Protein AF-D1BYM2-F1 (afdb_monomer_lite)

Secondary structure (DSSP, 8-state):
----PPP-THHHHS---GGGS--TTHHHHSSSPPPHHHHHHHHHHHTGGGGS--HHHHHHHH--TT-THHHHHHHHHTSS-PPP-----

Sequence (89 aa):
MPGAVPFDPENWLRPRGRREFDDESIGILANPAPDIDELAAQLRSHFGFLSGLDADDLAALAAGPTSRQTPITQIQQLGRGTLADTPLW

Structure (mmCIF, N/CA/C/O backbone):
data_AF-D1BYM2-F1
#
_entry.id   AF-D1BYM2-F1
#
loop_
_atom_site.group_PDB
_atom_site.id
_atom_site.type_symbol
_atom_site.label_atom_id
_atom_site.label_alt_id
_atom_site.label_comp_id
_atom_site.label_asym_id
_atom_site.label_entity_id
_atom_site.label_seq_id
_atom_site.pdbx_PDB_ins_code
_atom_site.Cartn_x
_atom_site.Cartn_y
_atom_site.Cartn_z
_atom_site.occupancy
_atom_site.B_iso_or_equiv
_atom_site.auth_seq_id
_atom_site.auth_comp_id
_atom_site.auth_asym_id
_atom_site.auth_atom_id
_atom_site.pdbx_PDB_model_num
ATOM 1 N N . MET A 1 1 ? -24.642 7.245 3.062 1.00 44.28 1 MET A N 1
ATOM 2 C CA . MET A 1 1 ? -23.479 7.202 2.155 1.00 44.28 1 MET A CA 1
ATOM 3 C C . MET A 1 1 ? -23.383 5.803 1.557 1.00 44.28 1 MET A C 1
ATOM 5 O O . MET A 1 1 ? -22.860 4.921 2.230 1.00 44.28 1 MET A O 1
ATOM 9 N N . PRO A 1 2 ? -23.950 5.535 0.371 1.00 43.25 2 PRO A N 1
ATOM 10 C CA . PRO A 1 2 ? -23.650 4.301 -0.342 1.00 43.25 2 PRO A CA 1
ATOM 11 C C . PRO A 1 2 ? -22.285 4.494 -1.019 1.00 43.25 2 PRO A C 1
ATOM 13 O O . PRO A 1 2 ? -22.162 5.372 -1.865 1.00 43.25 2 PRO A O 1
ATOM 16 N N . GLY A 1 3 ? -21.247 3.757 -0.614 1.00 54.69 3 GLY A N 1
ATOM 17 C CA . GLY A 1 3 ? -19.955 3.851 -1.314 1.00 54.69 3 GLY A CA 1
ATOM 18 C C . GLY A 1 3 ? -18.682 3.557 -0.526 1.00 54.69 3 GLY A C 1
ATOM 19 O O . GLY A 1 3 ? -17.608 3.675 -1.104 1.00 54.69 3 GLY A O 1
ATOM 20 N N . ALA A 1 4 ? -18.747 3.182 0.755 1.00 58.81 4 ALA A N 1
ATOM 21 C CA . ALA A 1 4 ? -17.545 2.721 1.448 1.00 58.81 4 ALA A CA 1
ATOM 22 C C . ALA A 1 4 ? -17.129 1.357 0.872 1.00 58.81 4 ALA A C 1
ATOM 24 O O . ALA A 1 4 ? -17.787 0.347 1.126 1.00 58.81 4 ALA A O 1
ATOM 25 N N . VAL A 1 5 ? -16.081 1.347 0.048 1.00 67.12 5 VAL A N 1
ATOM 26 C CA . VAL A 1 5 ? -15.452 0.113 -0.429 1.00 67.12 5 VAL A CA 1
ATOM 27 C C . VAL A 1 5 ? -14.625 -0.449 0.730 1.00 67.12 5 VAL A C 1
ATOM 29 O O . VAL A 1 5 ? -13.850 0.309 1.319 1.00 67.12 5 VAL A O 1
ATOM 32 N N . PRO A 1 6 ? -14.789 -1.734 1.095 1.00 77.12 6 PRO A N 1
ATOM 33 C CA . PRO A 1 6 ? -13.932 -2.369 2.085 1.00 77.12 6 PRO A CA 1
ATOM 34 C C . PRO A 1 6 ? -12.461 -2.229 1.697 1.00 77.12 6 PRO A C 1
ATOM 36 O O . PRO A 1 6 ? -12.115 -2.295 0.516 1.00 77.12 6 PRO A O 1
ATOM 39 N N . PHE A 1 7 ? -11.593 -2.049 2.689 1.00 84.25 7 PHE A N 1
ATOM 40 C CA . PHE A 1 7 ? -10.164 -2.122 2.434 1.00 84.25 7 PHE A CA 1
ATOM 41 C C . PHE A 1 7 ? -9.807 -3.529 1.952 1.00 84.25 7 PHE A C 1
ATOM 43 O O . PHE A 1 7 ? -10.165 -4.522 2.584 1.00 84.25 7 PHE A O 1
ATOM 50 N N . A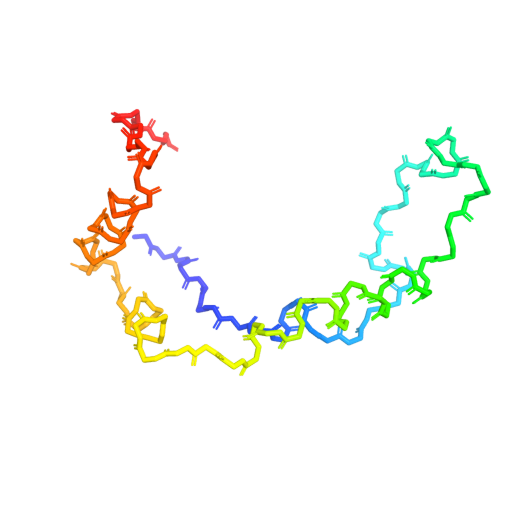SP A 1 8 ? -9.092 -3.587 0.837 1.00 87.75 8 ASP A N 1
ATOM 51 C CA . ASP A 1 8 ? -8.557 -4.811 0.260 1.00 87.75 8 ASP A CA 1
ATOM 52 C C . ASP A 1 8 ? -7.075 -4.562 -0.069 1.00 87.75 8 ASP A C 1
ATOM 54 O O . ASP A 1 8 ? -6.786 -3.712 -0.925 1.00 87.75 8 ASP A O 1
ATOM 58 N N . PRO A 1 9 ? -6.133 -5.251 0.607 1.00 89.31 9 PRO A N 1
ATOM 59 C CA . PRO A 1 9 ? -4.707 -5.146 0.317 1.00 89.31 9 PRO A CA 1
ATOM 60 C C . PRO A 1 9 ? -4.375 -5.431 -1.150 1.00 89.31 9 PRO A C 1
ATOM 62 O O . PRO A 1 9 ? -3.458 -4.816 -1.692 1.00 89.31 9 PRO A O 1
ATOM 65 N N . GLU A 1 10 ? -5.128 -6.305 -1.826 1.00 91.25 10 GLU A N 1
ATOM 66 C CA . GLU A 1 10 ? -4.856 -6.688 -3.214 1.00 91.25 10 GLU A CA 1
ATOM 67 C C . GLU A 1 10 ? -5.084 -5.542 -4.197 1.00 91.25 10 GLU A C 1
ATOM 69 O O . GLU A 1 10 ? -4.480 -5.524 -5.272 1.00 91.25 10 GLU A O 1
ATOM 74 N N . ASN A 1 11 ? -5.846 -4.514 -3.808 1.00 89.00 11 ASN A N 1
ATOM 75 C CA . ASN A 1 11 ? -5.896 -3.278 -4.579 1.00 89.00 11 ASN A CA 1
ATOM 76 C C . ASN A 1 11 ? -4.499 -2.675 -4.751 1.00 89.00 11 ASN A C 1
ATOM 78 O O . ASN A 1 11 ? -4.229 -2.103 -5.802 1.00 89.00 11 ASN A O 1
ATOM 82 N N . TRP A 1 12 ? -3.609 -2.830 -3.770 1.00 89.31 12 TRP A N 1
ATOM 83 C CA . TRP A 1 12 ? -2.250 -2.281 -3.761 1.00 89.31 12 TRP A CA 1
ATOM 84 C C . TRP A 1 12 ? -1.178 -3.325 -4.075 1.00 89.31 12 TRP A C 1
ATOM 86 O O . TRP A 1 12 ? -0.181 -2.997 -4.715 1.00 89.31 12 TRP A O 1
ATOM 96 N N . LEU A 1 13 ? -1.380 -4.566 -3.630 1.00 93.38 13 LEU A N 1
ATOM 97 C CA . LEU A 1 13 ? -0.368 -5.618 -3.662 1.00 93.38 13 LEU A CA 1
ATOM 98 C C . LEU A 1 13 ? -0.434 -6.512 -4.897 1.00 93.38 13 LEU A C 1
ATOM 100 O O . LEU A 1 13 ? 0.530 -7.227 -5.163 1.00 93.38 13 LEU A O 1
ATOM 104 N N . ARG A 1 14 ? -1.504 -6.471 -5.696 1.00 94.12 14 ARG A N 1
ATOM 105 C CA . ARG A 1 14 ? -1.529 -7.272 -6.922 1.00 94.12 14 ARG A CA 1
ATOM 106 C C . ARG A 1 14 ? -0.439 -6.818 -7.902 1.00 94.12 14 ARG A C 1
ATOM 108 O O . ARG A 1 14 ? -0.126 -5.626 -7.978 1.00 94.12 14 ARG A O 1
ATOM 115 N N . PRO A 1 15 ? 0.113 -7.729 -8.721 1.00 91.44 15 PRO A N 1
ATOM 116 C CA . PRO A 1 15 ? 0.937 -7.337 -9.856 1.00 91.44 15 PRO A CA 1
ATOM 117 C C . PRO A 1 15 ? 0.184 -6.352 -10.760 1.00 91.44 15 PRO A C 1
ATOM 119 O O . PRO A 1 15 ? -0.995 -6.558 -11.070 1.00 91.44 15 PRO A O 1
ATOM 122 N N . ARG A 1 16 ? 0.875 -5.294 -11.186 1.00 89.44 16 ARG A N 1
ATOM 123 C CA . ARG A 1 16 ? 0.374 -4.318 -12.154 1.00 89.44 16 ARG A CA 1
ATOM 124 C C . ARG A 1 16 ? 1.337 -4.223 -13.320 1.00 89.44 16 ARG A C 1
ATOM 126 O O . ARG A 1 16 ? 2.547 -4.231 -13.111 1.00 89.44 16 ARG A O 1
ATOM 133 N N . GLY A 1 17 ? 0.794 -4.144 -14.526 1.00 84.75 17 GLY A N 1
ATOM 134 C CA . GLY A 1 17 ? 1.592 -3.907 -15.725 1.00 84.75 17 GLY A CA 1
ATOM 135 C C . GLY A 1 17 ? 1.719 -2.419 -16.033 1.00 84.75 17 GLY A C 1
ATOM 136 O O . GLY A 1 17 ? 0.866 -1.623 -15.644 1.00 84.75 17 GLY A O 1
ATOM 137 N N . ARG A 1 18 ? 2.724 -2.047 -16.830 1.00 84.06 18 ARG A N 1
ATOM 138 C CA . ARG A 1 18 ? 2.960 -0.666 -17.290 1.00 84.06 18 ARG A CA 1
ATOM 139 C C . ARG A 1 18 ? 1.721 0.098 -17.782 1.00 84.06 18 ARG A C 1
ATOM 141 O O . ARG A 1 18 ? 1.630 1.295 -17.566 1.00 84.06 18 ARG A O 1
ATOM 148 N N . ARG A 1 19 ? 0.756 -0.574 -18.425 1.00 85.75 19 ARG A N 1
ATOM 149 C CA . ARG A 1 19 ? -0.477 0.055 -18.956 1.00 85.75 19 ARG A CA 1
ATOM 150 C C . ARG A 1 19 ? -1.441 0.553 -17.873 1.00 85.75 19 ARG A C 1
ATOM 152 O O . ARG A 1 19 ? -2.395 1.246 -18.202 1.00 85.75 19 ARG A O 1
ATOM 159 N N . GLU A 1 20 ? -1.233 0.145 -16.626 1.00 87.81 20 GLU A N 1
ATOM 160 C CA . GLU A 1 20 ? -2.039 0.550 -15.470 1.00 87.81 20 GLU A CA 1
ATOM 161 C C . GLU A 1 20 ? -1.447 1.756 -14.734 1.00 87.81 20 GLU A C 1
ATOM 163 O O . GLU A 1 20 ? -2.059 2.257 -13.792 1.00 87.81 20 GLU A O 1
ATOM 168 N N . PHE A 1 21 ? -0.263 2.208 -15.149 1.00 84.88 21 PHE A N 1
ATOM 169 C CA . PHE A 1 21 ? 0.375 3.410 -14.643 1.00 84.88 21 PHE A CA 1
ATOM 170 C C . PHE A 1 21 ? 0.208 4.519 -15.675 1.00 84.88 21 PHE A C 1
ATOM 172 O O . PHE A 1 21 ? 0.539 4.334 -16.848 1.00 84.88 21 PHE A O 1
ATOM 179 N N . ASP A 1 22 ? -0.311 5.662 -15.231 1.00 84.19 22 ASP A N 1
ATOM 180 C CA . ASP A 1 22 ? -0.160 6.895 -15.991 1.00 84.19 22 ASP A CA 1
ATOM 181 C C . ASP A 1 22 ? 1.301 7.315 -15.863 1.00 84.19 22 ASP A C 1
ATOM 183 O O . ASP A 1 22 ? 1.814 7.467 -14.750 1.00 84.19 22 ASP A O 1
ATOM 187 N N . ASP A 1 23 ? 2.001 7.386 -16.991 1.00 71.94 23 ASP A N 1
ATOM 188 C CA . ASP A 1 23 ? 3.412 7.717 -16.964 1.00 71.94 23 ASP A CA 1
ATOM 189 C C . ASP A 1 23 ? 3.642 9.206 -16.711 1.00 71.94 23 ASP A C 1
ATOM 191 O O . ASP A 1 23 ? 4.761 9.527 -16.334 1.00 71.94 23 ASP A O 1
ATOM 195 N N . GLU A 1 24 ? 2.636 10.086 -16.868 1.00 77.31 24 GLU A N 1
ATOM 196 C CA . GLU A 1 24 ? 2.682 11.548 -16.660 1.00 77.31 24 GLU A CA 1
ATOM 197 C C . GLU A 1 24 ? 4.034 12.206 -17.025 1.00 77.31 24 GLU A C 1
ATOM 199 O O . GLU A 1 24 ? 4.491 13.162 -16.398 1.00 77.31 24 GLU A O 1
ATOM 204 N N . SER A 1 25 ? 4.720 11.705 -18.059 1.00 76.25 25 SER A N 1
ATOM 205 C CA . SER A 1 25 ? 6.088 12.123 -18.412 1.00 76.25 25 SER A CA 1
ATOM 206 C C . SER A 1 25 ? 7.150 11.971 -17.300 1.00 76.25 25 SER A C 1
ATOM 208 O O . SER A 1 25 ? 8.103 12.748 -17.241 1.00 76.25 25 SER A O 1
ATOM 210 N N . ILE A 1 26 ? 7.070 10.940 -16.458 1.00 73.31 26 ILE A N 1
ATOM 211 C CA . ILE A 1 26 ? 8.011 10.629 -15.366 1.00 73.31 26 ILE A CA 1
ATOM 212 C C . ILE A 1 26 ? 9.475 10.572 -15.828 1.00 73.31 26 ILE A C 1
ATOM 214 O O . ILE A 1 26 ? 10.384 10.909 -15.073 1.00 73.31 26 ILE A O 1
ATOM 218 N N . GLY A 1 27 ? 9.718 10.238 -17.100 1.00 69.25 27 GLY A N 1
ATOM 219 C CA . GLY A 1 27 ? 11.050 10.268 -17.715 1.00 69.25 27 GLY A CA 1
ATOM 220 C C . GLY A 1 27 ? 11.654 11.669 -17.899 1.00 69.25 27 GLY A C 1
ATOM 221 O O . GLY A 1 27 ? 12.849 11.780 -18.144 1.00 69.25 27 GLY A O 1
ATOM 222 N N . ILE A 1 28 ? 10.860 12.735 -17.768 1.00 78.56 28 ILE A N 1
ATOM 223 C CA . ILE A 1 28 ? 11.331 14.131 -17.711 1.00 78.56 28 ILE A CA 1
ATOM 224 C C . ILE A 1 28 ? 11.7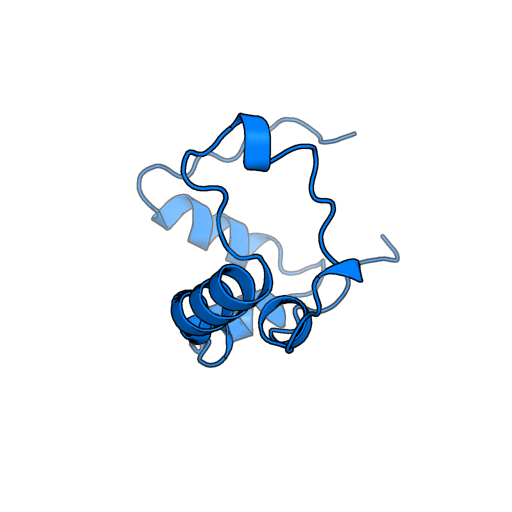14 14.507 -16.268 1.00 78.56 28 ILE A C 1
ATOM 226 O O . ILE A 1 28 ? 12.550 15.383 -16.054 1.00 78.56 28 ILE A O 1
ATOM 230 N N . LEU A 1 29 ? 11.123 13.832 -15.276 1.00 80.75 29 LEU A N 1
ATOM 231 C CA . LEU A 1 29 ? 11.267 14.139 -13.851 1.00 80.75 29 LEU A CA 1
ATOM 232 C C . LEU A 1 29 ? 12.378 13.328 -13.154 1.00 80.75 29 LEU A C 1
ATOM 234 O O . LEU A 1 29 ? 12.791 13.696 -12.056 1.00 80.75 29 LEU A O 1
ATOM 238 N N . ALA A 1 30 ? 12.883 12.257 -13.778 1.00 81.19 30 ALA A N 1
ATOM 239 C CA . ALA A 1 30 ? 13.930 11.387 -13.235 1.00 81.19 30 ALA A CA 1
ATOM 240 C C . ALA A 1 30 ? 14.975 10.991 -14.298 1.00 81.19 30 ALA A C 1
ATOM 242 O O . ALA A 1 30 ? 14.626 10.732 -15.449 1.00 81.19 30 ALA A O 1
ATOM 243 N N . ASN A 1 31 ? 16.259 10.919 -13.911 1.00 81.50 31 ASN A N 1
ATOM 244 C CA . ASN A 1 31 ? 17.358 10.498 -14.790 1.00 81.50 31 ASN A CA 1
ATOM 245 C C . ASN A 1 31 ? 18.312 9.497 -14.086 1.00 81.50 31 ASN A C 1
ATOM 247 O O . ASN A 1 31 ? 18.970 9.892 -13.120 1.00 81.50 31 ASN A O 1
ATOM 251 N N . PRO A 1 32 ? 18.438 8.245 -14.574 1.00 82.25 32 PRO A N 1
ATOM 252 C CA . PRO A 1 32 ? 17.675 7.679 -15.688 1.00 82.25 32 PRO A CA 1
ATOM 253 C C . PRO A 1 32 ? 16.184 7.562 -15.348 1.00 82.25 32 PRO A C 1
ATOM 255 O O . PRO A 1 32 ? 15.806 7.522 -14.176 1.00 82.25 32 PRO A O 1
ATOM 258 N N . ALA A 1 33 ? 15.338 7.515 -16.379 1.00 83.56 33 ALA A N 1
ATOM 259 C CA . ALA A 1 33 ? 13.928 7.201 -16.187 1.00 83.56 33 ALA A CA 1
ATOM 260 C C . ALA A 1 33 ? 13.812 5.812 -15.528 1.00 83.56 33 ALA A C 1
ATOM 262 O O . ALA A 1 33 ? 14.484 4.881 -15.988 1.00 83.56 33 ALA A O 1
ATOM 263 N N . PRO A 1 34 ? 13.003 5.656 -14.468 1.00 84.00 34 PRO A N 1
ATOM 264 C CA . PRO A 1 34 ? 12.839 4.365 -13.819 1.00 84.00 34 PRO A CA 1
ATOM 265 C C . PRO A 1 34 ? 12.139 3.384 -14.760 1.00 84.00 34 PRO A C 1
ATOM 267 O O . PRO A 1 34 ? 11.239 3.756 -15.520 1.00 84.00 34 PRO A O 1
ATOM 270 N N . ASP A 1 35 ? 12.528 2.115 -14.681 1.00 88.56 35 ASP A N 1
ATOM 271 C CA . ASP A 1 35 ? 11.739 1.047 -15.276 1.00 88.56 35 ASP A CA 1
ATOM 272 C C . ASP A 1 35 ? 10.449 0.872 -14.458 1.00 88.56 35 ASP A C 1
ATOM 274 O O . ASP A 1 35 ? 10.484 0.690 -13.240 1.00 88.56 35 ASP A O 1
ATOM 278 N N . ILE A 1 36 ? 9.295 0.994 -15.119 1.00 88.12 36 ILE A N 1
ATOM 279 C CA . ILE A 1 36 ? 7.987 0.974 -14.449 1.00 88.12 36 ILE A CA 1
ATOM 280 C C . ILE A 1 36 ? 7.670 -0.408 -13.879 1.00 88.12 36 ILE A C 1
ATOM 282 O O . ILE A 1 36 ? 7.055 -0.494 -12.817 1.00 88.12 36 ILE A O 1
ATOM 286 N N . ASP A 1 37 ? 8.095 -1.478 -14.548 1.00 89.00 37 ASP A N 1
ATOM 287 C CA . ASP A 1 37 ? 7.835 -2.834 -14.076 1.00 89.00 37 ASP A CA 1
ATOM 288 C C . ASP A 1 37 ? 8.713 -3.138 -12.848 1.00 89.00 37 ASP A C 1
ATOM 290 O O . ASP A 1 37 ? 8.238 -3.723 -11.868 1.00 89.00 37 ASP A O 1
ATOM 294 N N . GLU A 1 38 ? 9.963 -2.658 -12.841 1.00 89.81 38 GLU A N 1
ATOM 295 C CA . GLU A 1 38 ? 10.834 -2.721 -11.664 1.00 89.81 38 GLU A CA 1
ATOM 296 C C . GLU A 1 38 ? 10.275 -1.893 -10.496 1.00 89.81 38 GLU A C 1
ATOM 298 O O . GLU A 1 38 ? 10.163 -2.398 -9.376 1.00 89.81 38 GLU A O 1
ATOM 303 N N . LEU A 1 39 ? 9.860 -0.648 -10.750 1.00 88.06 39 LEU A N 1
ATOM 304 C CA . LEU A 1 39 ? 9.276 0.227 -9.733 1.00 88.06 39 LEU A CA 1
ATOM 305 C C . LEU A 1 39 ? 7.998 -0.379 -9.137 1.00 88.06 39 LEU A C 1
ATOM 307 O O . LEU A 1 39 ? 7.819 -0.366 -7.919 1.00 88.06 39 LEU A O 1
ATOM 311 N N . ALA A 1 40 ? 7.127 -0.959 -9.966 1.00 90.31 40 ALA A N 1
ATOM 312 C CA . ALA A 1 40 ? 5.916 -1.628 -9.502 1.00 90.31 40 ALA A CA 1
ATOM 313 C C . ALA A 1 40 ? 6.242 -2.813 -8.576 1.00 90.31 40 ALA A C 1
ATOM 315 O O . ALA A 1 40 ? 5.610 -2.979 -7.527 1.00 90.31 40 ALA A O 1
ATOM 316 N N . ALA A 1 41 ? 7.255 -3.614 -8.920 1.00 91.62 41 ALA A N 1
ATOM 317 C CA . ALA A 1 41 ? 7.706 -4.724 -8.085 1.00 91.62 41 ALA A CA 1
ATOM 318 C C . ALA A 1 41 ? 8.304 -4.245 -6.751 1.00 91.62 41 ALA A C 1
ATOM 320 O O . ALA A 1 41 ? 8.001 -4.816 -5.697 1.00 91.62 41 ALA A O 1
ATOM 321 N N . GLN A 1 42 ? 9.110 -3.180 -6.779 1.00 92.12 42 GLN A N 1
ATOM 322 C CA . GLN A 1 42 ? 9.700 -2.579 -5.582 1.00 92.12 42 GLN A CA 1
ATOM 323 C C . GLN A 1 42 ? 8.627 -2.007 -4.651 1.00 92.12 42 GLN A C 1
ATOM 325 O O . GLN A 1 42 ? 8.649 -2.296 -3.455 1.00 92.12 42 GLN A O 1
ATOM 330 N N . LEU A 1 43 ? 7.652 -1.264 -5.187 1.00 90.69 43 LEU A N 1
ATOM 331 C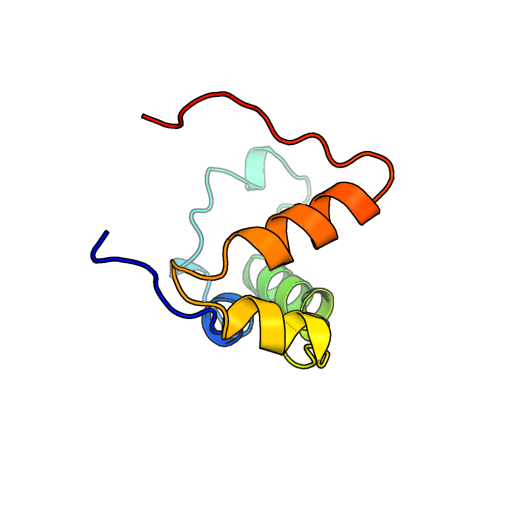 CA .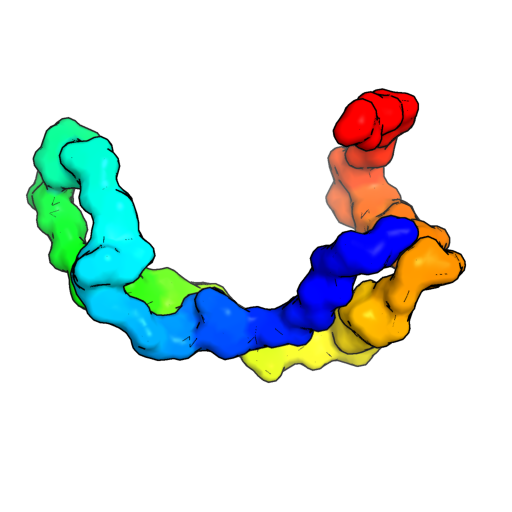 LEU A 1 43 ? 6.528 -0.729 -4.414 1.00 90.69 43 LEU A CA 1
ATOM 332 C C . LEU A 1 43 ? 5.729 -1.854 -3.754 1.00 90.69 43 LEU A C 1
ATOM 334 O O . LEU A 1 43 ? 5.486 -1.801 -2.549 1.00 90.69 43 LEU A O 1
ATOM 338 N N . ARG A 1 44 ? 5.395 -2.916 -4.499 1.00 94.12 44 ARG A N 1
ATOM 339 C CA . ARG A 1 44 ? 4.707 -4.088 -3.938 1.00 94.12 44 ARG A CA 1
ATOM 340 C C . ARG A 1 44 ? 5.485 -4.701 -2.776 1.00 94.12 44 ARG A C 1
ATOM 342 O O . ARG A 1 44 ? 4.901 -5.028 -1.748 1.00 94.12 44 ARG A O 1
ATOM 349 N N . SER A 1 45 ? 6.797 -4.867 -2.937 1.00 93.62 45 SER A N 1
ATOM 350 C CA . SER A 1 45 ? 7.650 -5.419 -1.884 1.00 93.62 45 SER A CA 1
ATOM 351 C C . SER A 1 45 ? 7.717 -4.499 -0.666 1.00 93.62 45 SER A C 1
ATOM 353 O O . SER A 1 45 ? 7.647 -4.980 0.462 1.00 93.62 45 SER A O 1
ATOM 355 N N . HIS A 1 46 ? 7.855 -3.191 -0.878 1.00 95.06 46 HIS A N 1
ATOM 356 C CA . HIS A 1 46 ? 7.993 -2.209 0.194 1.00 95.06 46 HIS A CA 1
ATOM 357 C C . HIS A 1 46 ? 6.712 -2.088 1.027 1.00 95.06 46 HIS A C 1
ATOM 359 O O . HIS A 1 46 ? 6.765 -2.046 2.253 1.00 95.06 46 HIS A O 1
ATOM 365 N N . PHE A 1 47 ? 5.554 -2.111 0.367 1.00 94.56 47 PHE A N 1
ATOM 366 C CA . PHE A 1 47 ? 4.243 -2.039 1.011 1.00 94.56 47 PHE A CA 1
ATOM 367 C C . PHE A 1 47 ? 3.664 -3.410 1.387 1.00 94.56 47 PHE A C 1
ATOM 369 O O . PHE A 1 47 ? 2.508 -3.494 1.795 1.00 94.56 47 PHE A O 1
ATOM 376 N N . GLY A 1 48 ? 4.456 -4.487 1.320 1.00 93.75 48 GLY A N 1
ATOM 377 C CA . GLY A 1 48 ? 4.002 -5.847 1.634 1.00 93.75 48 GLY A CA 1
ATOM 378 C C . GLY A 1 48 ? 3.405 -6.008 3.039 1.00 93.75 48 GLY A C 1
ATOM 379 O O . GLY A 1 48 ? 2.578 -6.894 3.253 1.00 93.75 48 GLY A O 1
ATOM 380 N N . PHE A 1 49 ? 3.746 -5.116 3.978 1.00 92.56 49 PHE A N 1
ATOM 381 C CA . PHE A 1 49 ? 3.168 -5.083 5.325 1.00 92.56 49 PHE A CA 1
ATOM 382 C C . PHE A 1 49 ? 1.641 -4.898 5.333 1.00 92.56 49 PHE A C 1
ATOM 384 O O . PHE A 1 49 ? 0.994 -5.333 6.278 1.00 92.56 49 PHE A O 1
ATOM 391 N N . LEU A 1 50 ? 1.045 -4.338 4.271 1.00 92.38 50 LEU A N 1
ATOM 392 C CA . LEU A 1 50 ? -0.411 -4.192 4.143 1.00 92.38 50 LEU A CA 1
ATOM 393 C C . LEU A 1 50 ? -1.159 -5.538 4.138 1.00 92.38 50 LEU A C 1
ATOM 395 O O . LEU A 1 50 ? -2.362 -5.567 4.375 1.00 92.38 50 LEU A O 1
ATOM 399 N N . SER A 1 51 ? -0.462 -6.651 3.879 1.00 91.69 51 SER A N 1
ATOM 400 C CA . SER A 1 51 ? -1.021 -8.008 3.986 1.00 91.69 51 SER A CA 1
ATOM 401 C C . SER A 1 51 ? -1.080 -8.543 5.424 1.00 91.69 51 SER A C 1
ATOM 403 O O . SER A 1 51 ? -1.777 -9.520 5.685 1.00 91.69 51 SER A O 1
ATOM 405 N N . GLY A 1 52 ? -0.354 -7.919 6.356 1.00 91.06 52 GLY A N 1
ATOM 406 C CA . GLY A 1 52 ? -0.190 -8.363 7.739 1.00 91.06 52 GLY A CA 1
ATOM 407 C C . GLY A 1 52 ? -0.733 -7.356 8.746 1.00 91.06 52 GLY A C 1
ATOM 408 O O . GLY A 1 52 ? -0.017 -7.000 9.677 1.00 91.06 52 GLY A O 1
ATOM 409 N N . LEU A 1 53 ? -1.962 -6.884 8.531 1.00 88.38 53 LEU A N 1
ATOM 410 C CA . LEU A 1 53 ? -2.638 -5.958 9.441 1.00 88.38 53 LEU A CA 1
ATOM 411 C C . LEU A 1 53 ? -2.814 -6.571 10.831 1.00 88.38 53 LEU A C 1
ATOM 413 O O . LEU A 1 53 ? -3.164 -7.749 10.959 1.00 88.38 53 LEU A O 1
ATOM 417 N N . ASP A 1 54 ? -2.587 -5.764 11.863 1.00 87.50 54 ASP A N 1
ATOM 418 C CA . ASP A 1 54 ? -2.766 -6.207 13.239 1.00 87.50 54 ASP A CA 1
ATOM 419 C C . ASP A 1 54 ? -4.245 -6.171 13.676 1.00 87.50 54 ASP A C 1
ATOM 421 O O . ASP A 1 54 ? -5.160 -5.864 12.906 1.00 87.50 54 ASP A O 1
ATOM 425 N N . ALA A 1 55 ? -4.513 -6.561 14.924 1.00 84.19 55 ALA A N 1
ATOM 426 C CA . ALA A 1 55 ? -5.878 -6.623 15.440 1.00 84.19 55 ALA A CA 1
ATOM 427 C C . ALA A 1 55 ? -6.557 -5.243 15.511 1.00 84.19 55 ALA A C 1
ATOM 429 O O . ALA A 1 55 ? -7.774 -5.164 15.322 1.00 84.19 55 ALA A O 1
ATOM 430 N N . ASP A 1 56 ? -5.793 -4.179 15.759 1.00 81.12 56 ASP A N 1
ATOM 431 C CA . ASP A 1 56 ? -6.318 -2.819 15.873 1.00 81.12 56 ASP A CA 1
ATOM 432 C C . ASP A 1 56 ? -6.638 -2.251 14.483 1.00 81.12 56 ASP A C 1
ATOM 434 O O . ASP A 1 56 ? -7.689 -1.625 14.297 1.00 81.12 56 ASP A O 1
ATOM 438 N N . ASP A 1 57 ? -5.796 -2.545 13.489 1.00 83.81 57 ASP A N 1
ATOM 439 C CA . ASP A 1 57 ? -6.037 -2.237 12.078 1.00 83.81 57 ASP A CA 1
ATOM 440 C C . ASP A 1 57 ? -7.302 -2.940 11.568 1.00 83.81 57 ASP A C 1
ATOM 442 O O . ASP A 1 57 ? -8.202 -2.315 11.000 1.00 83.81 57 ASP A O 1
ATOM 446 N N . LEU A 1 58 ? -7.424 -4.249 11.813 1.00 82.31 58 LEU A N 1
ATOM 447 C CA . LEU A 1 58 ? -8.595 -5.028 11.403 1.00 82.31 58 LEU A CA 1
ATOM 448 C C . LEU A 1 58 ? -9.879 -4.539 12.087 1.00 82.31 58 LEU A C 1
ATOM 450 O O . LEU A 1 58 ? -10.936 -4.489 11.451 1.00 82.31 58 LEU A O 1
ATOM 454 N N . ALA A 1 59 ? -9.800 -4.133 13.357 1.00 78.62 59 ALA A N 1
ATOM 455 C CA . ALA A 1 59 ? -10.927 -3.542 14.072 1.00 78.62 59 ALA A CA 1
ATOM 456 C C . ALA A 1 59 ? -11.349 -2.192 13.467 1.00 78.62 59 ALA A C 1
ATOM 458 O O . ALA A 1 59 ? -12.548 -1.924 13.353 1.00 78.62 59 ALA A O 1
ATOM 459 N N . ALA A 1 60 ? -10.391 -1.369 13.029 1.00 76.94 60 ALA A N 1
ATOM 460 C CA . ALA A 1 60 ? -10.659 -0.107 12.342 1.00 76.94 60 ALA A CA 1
ATOM 461 C C . ALA A 1 60 ? -11.271 -0.311 10.943 1.00 76.94 60 ALA A C 1
ATOM 463 O O . ALA A 1 60 ? -12.103 0.488 10.515 1.00 76.94 60 ALA A O 1
ATOM 464 N N . LEU A 1 61 ? -10.925 -1.398 10.248 1.00 77.38 61 LEU A N 1
ATOM 465 C CA . LEU A 1 61 ? -11.509 -1.750 8.948 1.00 77.38 61 LEU A CA 1
ATOM 466 C C . LEU A 1 61 ? -12.909 -2.367 9.050 1.00 77.38 61 LEU A C 1
ATOM 468 O O . LEU A 1 61 ? -13.763 -2.119 8.199 1.00 77.38 61 LEU A O 1
ATOM 472 N N . ALA A 1 62 ? -13.165 -3.161 10.092 1.00 73.81 62 ALA A N 1
ATOM 473 C CA . ALA A 1 62 ? -14.488 -3.721 10.380 1.00 73.81 62 ALA A CA 1
ATOM 474 C C . ALA A 1 62 ? -15.474 -2.658 10.902 1.00 73.81 62 ALA A C 1
ATOM 476 O O . ALA A 1 62 ? -16.696 -2.835 10.861 1.00 73.81 62 ALA A O 1
ATOM 477 N N . ALA A 1 63 ? -14.937 -1.547 11.403 1.00 64.38 63 ALA A N 1
ATOM 478 C CA . ALA A 1 63 ? -15.667 -0.388 11.867 1.00 64.38 63 ALA A CA 1
ATOM 479 C C . ALA A 1 63 ? -16.370 0.313 10.688 1.00 64.38 63 ALA A C 1
ATOM 481 O O . ALA A 1 63 ? -15.835 1.199 10.030 1.00 64.38 63 ALA A O 1
ATOM 482 N N . GLY A 1 64 ? -17.616 -0.090 10.426 1.00 64.25 64 GLY A N 1
ATOM 483 C CA . GLY A 1 64 ? -18.496 0.579 9.470 1.00 64.25 64 GLY A CA 1
ATOM 484 C C . GLY A 1 64 ? -18.798 2.048 9.836 1.00 64.25 64 GLY A C 1
ATOM 485 O O . GLY A 1 64 ? -18.271 2.587 10.809 1.00 64.25 64 GLY A O 1
ATOM 486 N N . PRO A 1 65 ? -19.710 2.718 9.107 1.00 60.25 65 PRO A N 1
ATOM 487 C CA . PRO A 1 65 ? -19.967 4.162 9.231 1.00 60.25 65 PRO A CA 1
ATOM 488 C C . PRO A 1 65 ? -20.288 4.669 10.649 1.00 60.25 65 PRO A C 1
ATOM 490 O O . PRO A 1 65 ? -20.100 5.848 10.946 1.00 60.25 65 PRO A O 1
ATOM 493 N N . THR A 1 66 ? -20.780 3.794 11.527 1.00 59.69 66 THR A N 1
ATOM 494 C CA . THR A 1 66 ? -21.143 4.093 12.920 1.00 59.69 66 THR A CA 1
ATOM 495 C C . THR A 1 66 ? -19.948 4.106 13.879 1.00 59.69 66 THR A C 1
ATOM 497 O O . THR A 1 66 ? -20.060 4.615 14.990 1.00 59.69 66 THR A O 1
ATOM 500 N N . SER A 1 67 ? -18.793 3.591 13.461 1.00 67.88 67 SER A N 1
ATOM 501 C CA . SER A 1 67 ? -17.618 3.371 14.312 1.00 67.88 67 SER A CA 1
ATOM 502 C C . SER A 1 67 ? -16.563 4.475 14.182 1.00 67.88 67 SER A C 1
ATOM 504 O O . SER A 1 67 ? -15.375 4.256 14.401 1.00 67.88 67 SER A O 1
ATOM 506 N N . ARG A 1 68 ? -17.006 5.695 13.857 1.00 72.44 68 ARG A N 1
ATOM 507 C CA . ARG A 1 68 ? -16.166 6.884 13.627 1.00 72.44 68 ARG A CA 1
ATOM 508 C C . ARG A 1 68 ? -15.216 7.212 14.788 1.00 72.44 68 ARG A C 1
ATOM 510 O O . ARG A 1 68 ? -14.162 7.802 14.565 1.00 72.44 68 ARG A O 1
ATOM 517 N N . GLN A 1 69 ? -15.586 6.847 16.015 1.00 75.69 69 GLN A N 1
ATOM 518 C CA . GLN A 1 69 ? -14.818 7.178 17.213 1.00 75.69 69 GLN A CA 1
ATOM 519 C C . GLN A 1 69 ? -13.447 6.485 17.246 1.00 75.69 69 GLN A C 1
ATOM 521 O O . GLN A 1 69 ? -12.473 7.111 17.653 1.00 75.69 69 GLN A O 1
ATOM 526 N N . THR A 1 70 ? -13.352 5.235 16.781 1.00 76.00 70 THR A N 1
ATOM 527 C CA . THR A 1 70 ? -12.102 4.459 16.826 1.00 76.00 70 THR A CA 1
ATOM 528 C C . THR A 1 70 ? -11.005 5.077 15.944 1.00 76.00 70 THR A C 1
ATOM 530 O O . THR A 1 70 ? -9.953 5.411 16.493 1.00 76.00 70 THR A O 1
ATOM 533 N N . PRO A 1 71 ? -11.241 5.366 14.644 1.00 76.25 71 PRO A N 1
ATOM 534 C CA . PRO A 1 71 ? -10.263 6.073 13.814 1.00 76.25 71 PRO A CA 1
ATOM 535 C C . PRO A 1 71 ? -9.879 7.454 14.361 1.00 76.25 71 PRO A C 1
ATOM 537 O O . PRO A 1 71 ? -8.716 7.841 14.311 1.00 76.25 71 PRO A O 1
ATOM 540 N N . ILE A 1 72 ? -10.838 8.202 14.923 1.00 78.94 72 ILE A N 1
ATOM 541 C CA . ILE A 1 72 ? -10.584 9.515 15.540 1.00 78.94 72 ILE A CA 1
ATOM 542 C C . ILE A 1 72 ? -9.590 9.396 16.698 1.00 78.94 72 ILE A C 1
ATOM 544 O O . ILE A 1 72 ? -8.627 10.161 16.764 1.00 78.94 72 ILE A O 1
ATOM 548 N N . THR A 1 73 ? -9.805 8.433 17.596 1.00 80.06 73 THR A N 1
ATOM 549 C CA . THR A 1 73 ? -8.917 8.205 18.737 1.00 80.06 73 THR A CA 1
ATOM 550 C C . THR A 1 73 ? -7.532 7.746 18.283 1.00 80.06 73 THR A C 1
ATOM 552 O O . THR A 1 73 ? -6.540 8.268 18.785 1.00 80.06 73 THR A O 1
ATOM 555 N N . GLN A 1 74 ? -7.446 6.851 17.295 1.00 79.38 74 GLN A N 1
ATOM 556 C CA . GLN A 1 74 ? -6.168 6.411 16.723 1.00 79.38 74 GLN A CA 1
ATOM 557 C C . GLN A 1 74 ? -5.387 7.580 16.095 1.00 79.38 74 GLN A C 1
ATOM 559 O O . GLN A 1 74 ? -4.201 7.745 16.371 1.00 79.38 74 GLN A O 1
ATOM 564 N N . ILE A 1 75 ? -6.046 8.462 15.332 1.00 82.12 75 ILE A N 1
ATOM 565 C CA . ILE A 1 75 ? -5.406 9.655 14.745 1.00 82.12 75 ILE A CA 1
ATOM 566 C C . ILE A 1 75 ? -4.857 10.584 15.837 1.00 82.12 75 ILE A C 1
ATOM 568 O O . ILE A 1 75 ? -3.724 11.056 15.735 1.00 82.12 75 ILE A O 1
ATOM 572 N N . GLN A 1 76 ? -5.625 10.829 16.902 1.00 82.75 76 GLN A N 1
ATOM 573 C CA . GLN A 1 76 ? -5.197 11.675 18.023 1.00 82.75 76 GLN A CA 1
ATOM 574 C C . GLN A 1 76 ? -3.965 11.113 18.757 1.00 82.75 76 GLN A C 1
ATOM 576 O O . GLN A 1 76 ? -3.161 11.882 19.284 1.00 82.75 76 GLN A O 1
ATOM 581 N N . GLN A 1 77 ? -3.778 9.790 18.760 1.00 83.12 77 GLN A N 1
ATOM 582 C CA . GLN A 1 77 ? -2.632 9.125 19.391 1.00 83.12 77 GLN A CA 1
ATOM 583 C C . GLN A 1 77 ? -1.321 9.261 18.601 1.00 83.12 77 GLN A C 1
ATOM 585 O O . GLN A 1 77 ? -0.254 9.068 19.179 1.00 83.12 77 GLN A O 1
ATOM 590 N N . LEU A 1 78 ? -1.351 9.683 17.329 1.00 81.25 78 LEU A N 1
ATOM 591 C CA . LEU A 1 78 ? -0.148 9.870 16.498 1.00 81.25 78 LEU A CA 1
ATOM 59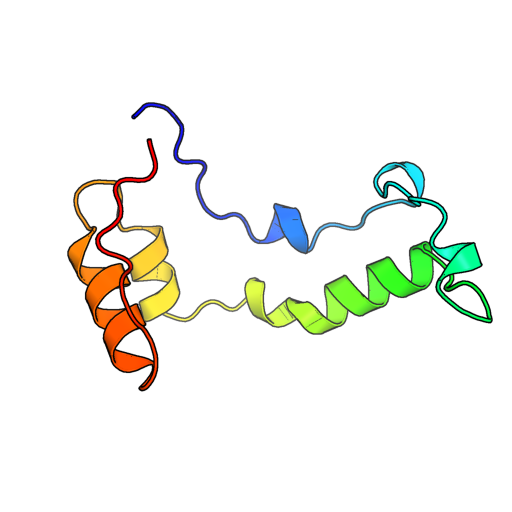2 C C . LEU A 1 78 ? 0.752 11.044 16.950 1.00 81.25 78 LEU A C 1
ATOM 594 O O . LEU A 1 78 ? 1.719 11.389 16.272 1.00 81.25 78 LEU A O 1
ATOM 598 N N . GLY A 1 79 ? 0.441 11.714 18.067 1.00 67.75 79 GLY A N 1
ATOM 599 C CA . GLY A 1 79 ? 1.245 12.784 18.680 1.00 67.75 79 GLY A CA 1
ATOM 600 C C . GLY A 1 79 ? 1.270 14.111 17.906 1.00 67.75 79 GLY A C 1
ATOM 601 O O . GLY A 1 79 ? 1.600 15.150 18.473 1.00 67.75 79 GLY A O 1
ATOM 602 N N . ARG A 1 80 ? 0.894 14.093 16.621 1.00 66.69 80 ARG A N 1
ATOM 603 C CA . ARG A 1 80 ? 0.708 15.259 15.737 1.00 66.69 80 ARG A CA 1
ATOM 604 C C . ARG A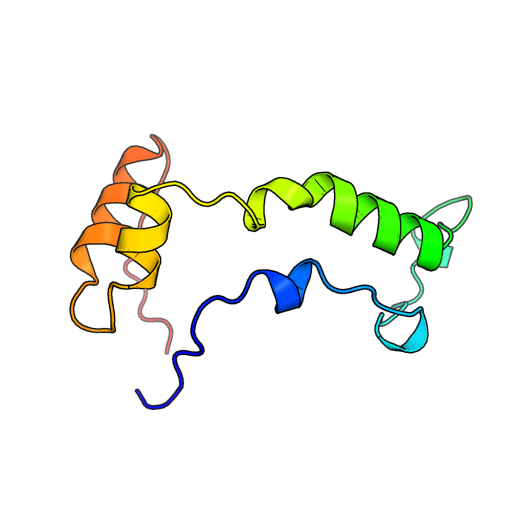 1 80 ? -0.556 15.166 14.874 1.00 66.69 80 ARG A C 1
ATOM 606 O O . ARG A 1 80 ? -0.712 15.952 13.945 1.00 66.69 80 ARG A O 1
ATOM 613 N N . GLY A 1 81 ? -1.442 14.208 15.148 1.00 61.38 81 GLY A N 1
ATOM 614 C CA . GLY A 1 81 ? -2.701 14.081 14.422 1.00 61.38 81 GLY A CA 1
ATOM 615 C C . GLY A 1 81 ? -3.657 15.202 14.811 1.00 61.38 81 GLY A C 1
ATOM 616 O O . GLY A 1 81 ? -4.168 15.229 15.929 1.00 61.38 81 GLY A O 1
ATOM 617 N N . THR A 1 82 ? -3.900 16.137 13.898 1.00 62.50 82 THR A N 1
ATOM 618 C CA . THR A 1 82 ? -4.986 17.109 14.018 1.00 62.50 82 THR A CA 1
ATOM 619 C C . THR A 1 82 ? -6.155 16.647 13.161 1.00 62.50 82 THR A C 1
ATOM 621 O O . THR A 1 82 ? -5.985 16.214 12.023 1.00 62.50 82 THR A O 1
ATOM 624 N N . LEU A 1 83 ? -7.365 16.726 13.709 1.00 65.75 83 LEU A N 1
ATOM 625 C CA . LEU A 1 83 ? -8.573 16.599 12.906 1.00 65.75 83 LEU A CA 1
ATOM 626 C C . LEU A 1 83 ? -8.886 17.990 12.372 1.00 65.75 83 LEU A C 1
ATOM 628 O O . LEU A 1 83 ? -9.063 18.929 13.148 1.00 65.75 83 LEU A O 1
ATOM 632 N N . ALA A 1 84 ? -8.910 18.133 11.051 1.00 67.62 84 ALA A N 1
ATOM 633 C CA . ALA A 1 84 ? -9.465 19.330 10.450 1.00 67.62 84 ALA A CA 1
ATOM 634 C C . ALA A 1 84 ? -10.979 19.293 10.680 1.00 67.62 84 ALA A C 1
ATOM 636 O O . ALA A 1 84 ? -11.658 18.397 10.182 1.00 67.62 84 ALA A O 1
ATOM 637 N N . ASP A 1 85 ? -11.505 20.270 11.415 1.00 59.22 85 ASP A N 1
ATOM 638 C CA . ASP A 1 85 ? -12.947 20.427 11.666 1.00 59.22 85 ASP A CA 1
ATOM 639 C C . ASP A 1 85 ? -13.695 20.978 10.433 1.00 59.22 85 ASP A C 1
ATOM 641 O O . ASP A 1 85 ? -14.817 21.478 10.507 1.00 59.22 85 ASP A O 1
ATOM 645 N N . THR A 1 86 ? -13.048 20.925 9.267 1.00 51.84 86 THR A N 1
ATOM 646 C CA . THR A 1 86 ? -13.590 21.426 8.015 1.00 51.84 86 THR A CA 1
ATOM 647 C C . THR A 1 86 ? -14.526 20.373 7.428 1.00 51.84 86 THR A C 1
ATOM 649 O O . THR A 1 86 ? -14.076 19.259 7.144 1.00 51.84 86 THR A O 1
ATOM 652 N N . PRO A 1 87 ? -15.810 20.691 7.191 1.00 42.28 87 PRO A N 1
ATOM 653 C CA . PRO A 1 87 ? -16.669 19.816 6.413 1.00 42.28 87 PRO A CA 1
ATOM 654 C C . PRO A 1 87 ? -16.075 19.680 5.006 1.00 42.28 87 PRO A C 1
ATOM 656 O O . PRO A 1 87 ? -15.982 20.655 4.259 1.00 42.28 87 PRO A O 1
ATOM 659 N N . LEU A 1 88 ? -15.632 18.469 4.666 1.00 44.03 88 LEU A N 1
ATOM 660 C CA . LEU A 1 88 ? -15.405 18.081 3.280 1.00 44.03 88 LEU A CA 1
ATOM 661 C C . LEU A 1 88 ? -16.801 17.979 2.663 1.00 44.03 88 LEU A C 1
ATOM 663 O O . LEU A 1 88 ? -17.593 17.125 3.061 1.00 44.03 88 LEU A O 1
ATOM 667 N N . TRP A 1 89 ? -17.105 18.980 1.846 1.00 50.34 89 TRP A N 1
ATOM 668 C CA . TRP A 1 89 ? -18.361 19.198 1.135 1.00 50.34 89 TRP A CA 1
ATOM 669 C C . TRP A 1 89 ? -18.851 17.948 0.399 1.00 50.34 89 TRP A C 1
ATOM 671 O O . TRP A 1 89 ? -18.010 17.201 -0.149 1.00 50.34 89 TRP A O 1
#

Radius of gyration: 17.67 Å; chains: 1; bounding box: 41×30×38 Å

Foldseek 3Di:
DPDPDQDDCCVLQPQDDPVVDDPVPQPVVDVNRDDPNVVSVVSNVVVVCSVVDDPLRVVVRVQPPVNVVSVVVVQVVVVPRDDDPDPPD

Organism: Xylanimonas cellulosilytica (strain DSM 15894 / JCM 12276 / CECT 5975 / KCTC 9989 / LMG 20990 / NBRC 107835 / XIL07) (NCBI:txid446471)

pLDDT: mean 78.44, std 13.24, range [42.28, 95.06]